Protein 4EIH (pdb70)

Solvent-accessible surface area: 5760 Å² total; per-residue (Å²): 99,55,112,154,46,68,21,11,27,10,84,18,32,143,84,44,0,61,171,43,0,54,106,48,111,69,2,2,2,0,0,15,26,17,102,104,48,100,74,117,38,15,0,0,0,43,67,108,35,162,26,82,41,45,193,20,48,103,25,123,106,53,75,23,48,20,18,46,149,14,115,35,75,66,14,35,83,0,6,132,51,0,25,98,74,30,53,69,10,55,26,20,2,95,105,53,1,100,83,105,140

Organism: Homo sapiens (NCBI:txid9606)

Nearest PDB structures (foldseek):
  4eih-assembly1_A  TM=1.010E+00  e=2.479E-21  Homo sapiens
  5dc4-assembly1_A  TM=9.805E-01  e=6.798E-18  Homo sapiens
  3uyo-assembly1_A  TM=9.660E-01  e=1.785E-17  Homo sapiens
  1opl-assembly1_A  TM=9.703E-01  e=3.864E-17  Homo sapiens
  5mo4-assembly1_A  TM=9.687E-01  e=4.121E-17  Homo sapiens

B-factor: mean 26.36, std 12.48, range [16.37, 191.58]

Sequence (101 aa):
SLEKKHSWYHGPVSRSSAAEYLLSSLINGSFLVVRESSESSPGQLSISLRYEGRVYHYRINTTTADGKVYVTAESRFSTLAELVHHHHSTVADGLVTTLHYPAPKCN

GO terms:
  GO:0007200 phospholipase C-activating G protein-coupled receptor signaling pathway (P, IMP)
  GO:0007204 positive regulation of cytosolic calcium ion concentration (P, IMP)
  GO:0051015 actin filament binding (F, TAS)
  GO:0004715 non-membrane spanning protein tyrosine kinase activity (F, TAS)
  GO:0015629 actin cytoskeleton (C, TAS)
  GO:0003785 actin monomer binding (F, TAS)
  GO:0010506 regulation of autophagy (P, TAS)
  GO:2000145 regulation of cell motility (P, TAS)
  GO:0030100 regulation of endocytosis (P, TAS)
  GO:0030155 regulation of cell adhesion (P, TAS)
  GO:0032956 regulation of actin cytoskeleton organization (P, TAS)
  GO:0004672 protein kinase activity (F, TAS)
  GO:0036211 protein modification process (P, TAS)
  GO:0007165 signal transduction (P, TAS)
  GO:0004713 protein tyrosine kinase activity (F, TAS)
  GO:0005829 cytosol (C, TAS)
  GO:0005515 protein binding (F, IPI)
  GO:0008047 enzyme activator activity (F, IDA)
  GO:0034599 cellular response to oxidative stress (P, IDA)
  GO:0010976 positive regulation of neuron projection development (P, IMP)

Foldseek 3Di:
DQVPDLQEQEADDPVRQCVLCQVPDFLEWHKYAHNPDNVWIWIWGDDPRGTDIFTWDADPVGWIESAPVDTGNDPVVRLVVQQPPVRPPPHGNPHRGGHPD

Radius of gyration: 12.44 Å; Cα contacts (8 Å, |Δi|>4): 202; chains: 1; bounding box: 36×20×27 Å

Secondary structure (DSSP, 8-state):
-GGGSTTEEEE--HHHHHHHHTTSPTTEEEEEE-SS-TT-EEEEEEETTEEEEEE-EE-TTS-EEEETTEEESSHHHHHHHHTT--TTSSS---EEPPP--

Structure (mmCIF, N/CA/C/O backbone):
data_4EIH
#
_entry.id   4EIH
#
_cell.length_a   56.294
_cell.length_b   81.845
_cell.length_c   37.686
_cell.angle_alpha   90.00
_cell.angle_beta   90.00
_cell.angle_gamma   90.00
#
_symmetry.space_group_name_H-M   'C 2 2 21'
#
loop_
_entity.id
_entity.type
_entity.pdbx_description
1 polymer 'Abelson tyrosine-protein kinase 2'
2 non-polymer 'CHLORIDE ION'
3 water water
#
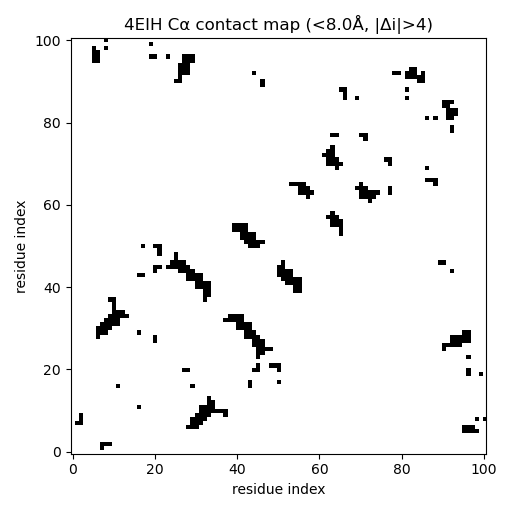loop_
_atom_site.group_PDB
_atom_site.id
_atom_site.type_symbol
_atom_site.label_atom_id
_atom_site.label_alt_id
_atom_site.label_comp_id
_atom_site.label_asym_id
_atom_site.label_entity_id
_atom_site.label_seq_id
_atom_site.pdbx_PDB_ins_code
_atom_site.Cartn_x
_atom_site.Cartn_y
_atom_site.Cartn_z
_atom_site.occupancy
_atom_site.B_iso_or_equiv
_atom_site.auth_seq_id
_atom_site.auth_comp_id
_atom_site.auth_asym_id
_atom_site.auth_atom_id
_atom_site.pdbx_PDB_model_num
ATOM 1 N N . SER A 1 8 ? 20.516 3.603 3.661 1.00 45.06 167 SER A N 1
ATOM 2 C CA . SER A 1 8 ? 21.005 3.307 5.044 1.00 44.35 167 SER A CA 1
ATOM 3 C C . SER A 1 8 ? 20.079 3.719 6.200 1.00 42.79 167 SER A C 1
ATOM 4 O O . SER A 1 8 ? 19.752 2.877 7.021 1.00 43.18 167 SER A O 1
ATOM 7 N N . LEU A 1 9 ? 19.695 4.996 6.306 1.00 39.89 168 LEU A N 1
ATOM 8 C CA . LEU A 1 9 ? 18.863 5.405 7.450 1.00 35.87 168 LEU A CA 1
ATOM 9 C C . LEU A 1 9 ? 17.462 4.844 7.361 1.00 33.52 168 LEU A C 1
ATOM 10 O O . LEU A 1 9 ? 16.860 4.491 8.395 1.00 29.09 168 LEU A O 1
ATOM 15 N N . GLU A 1 10 ? 16.956 4.706 6.142 1.00 31.97 169 GLU A N 1
ATOM 16 C CA . GLU A 1 10 ? 15.577 4.276 5.956 1.00 31.73 169 GLU A CA 1
ATOM 17 C C . GLU A 1 10 ? 15.337 2.812 6.383 1.00 29.71 169 GLU A C 1
ATOM 18 O O . GLU A 1 10 ? 14.196 2.395 6.613 1.00 31.21 169 GLU A O 1
ATOM 24 N N . LYS A 1 11 ? 16.424 2.059 6.550 1.00 27.69 170 LYS A N 1
ATOM 25 C CA A LYS A 1 11 ? 16.320 0.696 7.052 0.50 26.38 170 LYS A CA 1
ATOM 26 C CA B LYS A 1 11 ? 16.358 0.699 7.065 0.50 26.67 170 LYS A CA 1
ATOM 27 C C . LYS A 1 11 ? 15.891 0.647 8.523 1.00 24.94 170 LYS A C 1
ATOM 28 O O . LYS A 1 11 ? 15.467 -0.424 8.996 1.00 25.90 170 LYS A O 1
ATOM 39 N N . HIS A 1 12 ? 16.017 1.766 9.269 1.00 22.76 171 HIS A N 1
ATOM 40 C CA . HIS A 1 12 ? 15.625 1.784 10.680 1.00 20.98 171 HIS A CA 1
ATOM 41 C C . HIS A 1 12 ? 14.136 2.042 10.759 1.00 20.50 171 HIS A C 1
ATOM 42 O O . HIS A 1 12 ? 13.612 2.956 10.118 1.00 20.98 171 HIS A O 1
ATOM 49 N N . SER A 1 13 ? 13.452 1.317 11.651 1.00 20.23 172 SER A N 1
ATOM 50 C CA . SER A 1 13 ? 12.020 1.511 11.806 1.00 20.78 172 SER A CA 1
ATOM 51 C C . SER A 1 13 ? 11.711 2.912 12.328 1.00 19.09 172 SER A C 1
ATOM 52 O O . SER A 1 13 ? 10.648 3.439 12.103 1.00 20.38 172 SER A O 1
ATOM 55 N N . TRP A 1 14 ? 12.667 3.531 13.017 1.00 18.53 173 TRP A N 1
ATOM 56 C CA . TRP A 1 14 ? 12.452 4.851 13.551 1.00 19.03 173 TRP A CA 1
ATOM 57 C C . TRP A 1 14 ? 12.715 5.992 12.591 1.00 18.66 173 TRP A C 1
ATOM 58 O O . TRP A 1 14 ? 12.422 7.125 12.901 1.00 19.49 173 TRP A O 1
ATOM 69 N N . TYR A 1 15 ? 13.280 5.695 11.410 1.00 18.52 174 TYR A N 1
ATOM 70 C CA . TYR A 1 15 ? 13.577 6.769 10.445 1.00 18.70 174 TYR A CA 1
ATOM 71 C C . TYR A 1 15 ? 12.465 6.856 9.428 1.00 19.26 174 TYR A C 1
ATOM 72 O O . TYR A 1 15 ? 12.342 5.958 8.594 1.00 20.45 174 TYR A O 1
ATOM 81 N N . HIS A 1 16 ? 11.689 7.931 9.460 1.00 18.66 175 HIS A N 1
ATOM 82 C CA . HIS A 1 16 ? 10.481 8.027 8.644 1.00 18.83 175 HIS A CA 1
ATOM 83 C C . HIS A 1 16 ? 10.654 8.885 7.400 1.00 19.51 175 HIS A C 1
ATOM 84 O O . HIS A 1 16 ? 9.695 9.062 6.663 1.00 20.14 175 HIS A O 1
ATOM 91 N N . GLY A 1 17 ? 11.813 9.484 7.203 1.00 18.91 176 GLY A N 1
ATOM 92 C CA . GLY A 1 17 ? 11.994 10.327 6.014 1.00 19.50 176 GLY A CA 1
ATOM 93 C C . GLY A 1 17 ? 11.288 11.659 6.190 1.00 18.19 176 GLY A C 1
ATOM 94 O O . GLY A 1 17 ? 11.091 12.125 7.327 1.00 18.02 176 GLY A O 1
ATOM 95 N N . PRO A 1 18 ? 10.867 12.287 5.067 1.00 18.46 177 PRO A N 1
ATOM 96 C CA . PRO A 1 18 ? 10.283 13.631 5.197 1.00 18.62 177 PRO A CA 1
ATOM 97 C C . PRO A 1 18 ? 8.884 13.581 5.822 1.00 18.19 177 PRO A C 1
ATOM 98 O O . PRO A 1 18 ? 7.989 12.895 5.302 1.00 18.78 177 PRO A O 1
ATOM 102 N N . VAL A 1 19 ? 8.691 14.302 6.921 1.00 18.01 178 VAL A N 1
ATOM 103 C CA . VAL A 1 19 ? 7.406 14.321 7.599 1.00 17.95 178 VAL A CA 1
ATOM 104 C C . VAL A 1 19 ? 7.246 15.707 8.200 1.00 17.79 178 VAL A C 1
ATOM 105 O O . VAL A 1 19 ? 8.168 16.169 8.935 1.00 18.61 178 VAL A O 1
ATOM 109 N N . SER A 1 20 ? 6.118 16.356 7.952 1.00 18.27 179 SER A N 1
ATOM 110 C CA . SER A 1 20 ? 5.853 17.656 8.550 1.00 18.14 179 SER A CA 1
ATOM 111 C C . SER A 1 20 ? 5.658 17.560 10.066 1.00 17.92 179 SER A C 1
ATOM 112 O O . SER A 1 20 ? 5.398 16.474 10.613 1.00 18.56 179 SER A O 1
ATOM 115 N N . ARG A 1 21 ? 5.748 18.719 10.707 1.00 18.82 180 ARG A N 1
ATOM 116 C CA . ARG A 1 21 ? 5.503 18.758 12.170 1.00 19.42 180 ARG A CA 1
ATOM 117 C C . ARG A 1 21 ? 4.097 18.234 12.499 1.00 19.28 180 ARG A C 1
ATOM 118 O O . ARG A 1 21 ? 3.931 17.383 13.388 1.00 18.93 180 ARG A O 1
ATOM 126 N N . SER A 1 22 ? 3.074 18.713 11.787 1.00 19.93 181 SER A N 1
ATOM 127 C CA A SER A 1 22 ? 1.698 18.307 12.058 0.50 19.30 181 SER A CA 1
ATOM 128 C CA B SER A 1 22 ? 1.720 18.299 12.118 0.50 19.96 181 SER A CA 1
ATOM 129 C C . SER A 1 22 ? 1.458 16.837 11.767 1.00 19.19 181 SER A C 1
ATOM 130 O O . SER A 1 22 ? 0.756 16.152 12.499 1.00 19.65 181 SER A O 1
ATOM 135 N N . ALA A 1 23 ? 2.042 16.341 10.666 1.00 18.80 182 ALA A N 1
ATOM 136 C CA . ALA A 1 23 ? 1.883 14.931 10.358 1.00 18.58 182 ALA A CA 1
ATOM 137 C C . ALA A 1 23 ? 2.565 14.065 11.423 1.00 18.41 182 ALA A C 1
ATOM 138 O O . ALA A 1 23 ? 1.997 13.035 11.852 1.00 18.94 182 ALA A O 1
ATOM 140 N N . ALA A 1 24 ? 3.767 14.474 11.866 1.00 18.43 183 ALA A N 1
ATOM 141 C CA . ALA A 1 24 ? 4.467 13.715 12.903 1.00 18.71 183 ALA A CA 1
ATOM 142 C C . ALA A 1 24 ? 3.649 13.677 14.199 1.00 19.28 183 ALA A C 1
ATOM 143 O O . ALA A 1 24 ? 3.556 12.634 14.856 1.00 18.67 183 ALA A 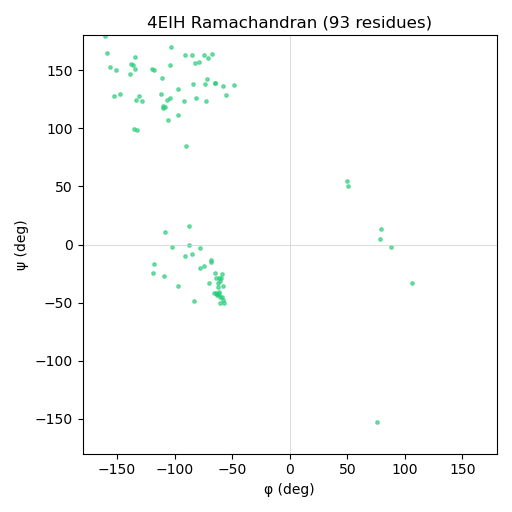O 1
ATOM 145 N N . GLU A 1 25 ? 3.040 14.803 14.540 1.00 18.17 184 GLU A N 1
ATOM 146 C CA . GLU A 1 25 ? 2.210 14.857 15.742 1.00 18.83 184 GLU A CA 1
ATOM 147 C C . GLU A 1 25 ? 1.032 13.920 15.585 1.00 19.16 184 GLU A C 1
ATOM 148 O O . GLU A 1 25 ? 0.672 13.198 16.538 1.00 20.23 184 GLU A O 1
ATOM 154 N N . TYR A 1 26 ? 0.401 13.903 14.420 1.00 19.49 185 TYR A N 1
ATOM 155 C CA . TYR A 1 26 ? -0.679 12.968 14.203 1.00 19.66 185 TYR A CA 1
ATOM 156 C C . TYR A 1 26 ? -0.244 11.508 14.337 1.00 19.86 185 TYR A C 1
ATOM 157 O O . TYR A 1 26 ? -0.917 10.702 14.990 1.00 20.38 185 TYR A O 1
ATOM 166 N N . LEU A 1 27 ? 0.888 11.149 13.736 1.00 19.20 186 LEU A N 1
ATOM 167 C CA . LEU A 1 27 ? 1.399 9.778 13.806 1.00 19.62 186 LEU A CA 1
ATOM 168 C C . LEU A 1 27 ? 1.620 9.346 15.239 1.00 20.66 186 LEU A C 1
ATOM 169 O O . LEU A 1 27 ? 1.426 8.179 15.573 1.00 22.80 186 LEU A O 1
ATOM 174 N N . LEU A 1 28 ? 2.051 10.288 16.054 1.00 19.22 187 LEU A N 1
ATOM 175 C CA . LEU A 1 28 ? 2.392 9.972 17.456 1.00 19.98 187 LEU A CA 1
ATOM 176 C C . LEU A 1 28 ? 1.226 10.135 18.409 1.00 20.61 187 LEU A C 1
ATOM 177 O O . LEU A 1 28 ? 1.313 9.728 19.550 1.00 22.15 187 LEU A O 1
ATOM 182 N N . SER A 1 29 ? 0.129 10.711 17.934 1.00 22.39 188 SER A N 1
ATOM 183 C CA . SER A 1 29 ? -0.941 11.201 18.800 1.00 24.97 188 SER A CA 1
ATOM 184 C C . SER A 1 29 ? -1.650 10.144 19.609 1.00 26.21 188 SER A C 1
ATOM 185 O O . SER A 1 29 ? -2.164 10.438 20.694 1.00 27.85 188 SER A O 1
ATOM 188 N N . SER A 1 30 ? -1.727 8.916 19.124 1.00 27.18 189 SER A N 1
ATOM 189 C CA . SER A 1 30 ? -2.408 7.942 19.975 1.00 31.05 189 SER A CA 1
ATOM 190 C C . SER A 1 30 ? -1.456 6.926 20.600 1.00 30.55 189 SER A C 1
ATOM 191 O O . SER A 1 30 ? -1.901 5.938 21.196 1.00 32.44 189 SER A O 1
ATOM 194 N N . LEU A 1 31 ? -0.149 7.183 20.480 1.00 28.63 190 LEU A N 1
ATOM 195 C CA . LEU A 1 31 ? 0.849 6.232 20.943 1.00 27.81 190 LEU A CA 1
ATOM 196 C C . LEU A 1 31 ? 1.276 6.467 22.394 1.00 27.28 190 LEU A C 1
ATOM 197 O O . LEU A 1 31 ? 1.085 7.530 22.963 1.00 28.25 190 LEU A O 1
ATOM 202 N N . ILE A 1 32 ? 1.891 5.457 22.979 1.00 26.69 191 ILE A N 1
ATOM 203 C CA . ILE A 1 32 ? 2.348 5.529 24.371 1.00 26.58 191 ILE A CA 1
ATOM 204 C C . ILE A 1 32 ? 3.610 6.407 24.586 1.00 25.00 191 ILE A C 1
ATOM 205 O O . ILE A 1 32 ? 4.368 6.688 23.638 1.00 24.20 191 ILE A O 1
ATOM 210 N N . ASN A 1 33 ? 3.867 6.802 25.837 1.00 25.19 192 ASN A N 1
ATOM 211 C CA . ASN A 1 33 ? 5.112 7.493 26.193 1.00 23.67 192 ASN A CA 1
ATOM 212 C C . ASN A 1 33 ? 6.326 6.777 25.644 1.00 21.80 192 ASN A C 1
ATOM 213 O O . ASN A 1 33 ? 6.439 5.562 25.741 1.00 22.62 192 ASN A O 1
ATOM 218 N N . GLY A 1 34 ? 7.247 7.566 25.121 1.00 21.22 193 GLY A N 1
ATOM 219 C CA . GLY A 1 34 ? 8.474 7.014 24.608 1.00 19.91 193 GLY A CA 1
ATOM 220 C C . GLY A 1 34 ? 8.368 6.587 23.151 1.00 18.88 193 GLY A C 1
ATOM 221 O O . GLY A 1 34 ? 9.350 6.110 22.608 1.00 20.12 193 GLY A O 1
ATOM 222 N N . SER A 1 35 ? 7.189 6.728 22.549 1.00 18.81 194 SER A N 1
ATOM 223 C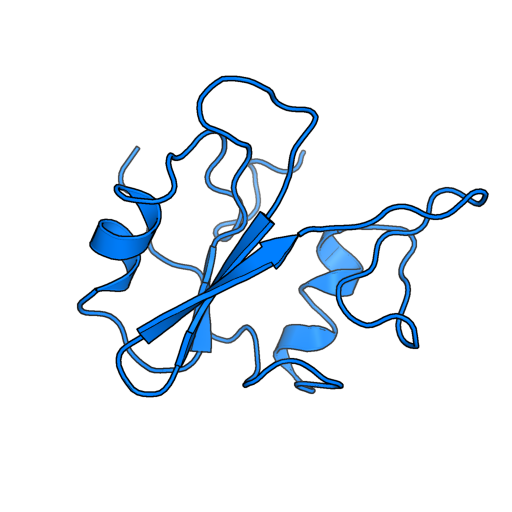 CA . SER A 1 35 ? 7.058 6.520 21.102 1.00 18.20 194 SER A CA 1
ATOM 224 C C . SER A 1 35 ? 7.715 7.682 20.403 1.00 18.38 194 SER A C 1
ATOM 225 O O . SER A 1 35 ? 7.619 8.822 20.811 1.00 18.31 194 SER A O 1
ATOM 228 N N . PHE A 1 36 ? 8.392 7.392 19.284 1.00 17.98 195 PHE A N 1
ATOM 229 C CA . PHE A 1 36 ? 9.181 8.443 18.648 1.00 17.55 195 PHE A CA 1
ATOM 230 C C . PHE A 1 36 ? 9.431 8.119 17.170 1.00 17.32 195 PHE A C 1
ATOM 231 O O . PHE A 1 36 ? 9.292 6.977 16.746 1.00 18.08 195 PHE A O 1
ATOM 239 N N . LEU A 1 37 ? 9.856 9.147 16.445 1.00 17.32 196 LEU A N 1
ATOM 240 C CA . LEU A 1 37 ? 10.322 8.960 15.077 1.00 16.80 196 LEU A CA 1
ATOM 241 C C . LEU A 1 37 ? 11.347 10.023 14.802 1.00 17.82 196 LEU A C 1
ATOM 242 O O . LEU A 1 37 ? 11.353 11.085 15.427 1.00 18.81 196 LEU A O 1
ATOM 247 N N . VAL A 1 38 ? 12.279 9.676 13.934 1.00 17.98 197 VAL A N 1
ATOM 248 C CA A VAL A 1 38 ? 13.224 10.621 13.347 0.50 17.15 197 VAL A CA 1
ATOM 249 C CA B VAL A 1 38 ? 13.165 10.706 13.364 0.50 18.59 197 VAL A CA 1
ATOM 250 C C . VAL A 1 38 ? 12.694 11.014 11.965 1.00 17.40 197 VAL A C 1
ATOM 251 O O . VAL A 1 38 ? 12.322 10.124 11.198 1.00 18.13 197 VAL A O 1
ATOM 258 N N . ARG A 1 39 ? 12.637 12.300 11.693 1.00 17.19 198 ARG A N 1
ATOM 259 C CA . ARG A 1 39 ? 12.139 12.762 10.397 1.00 17.40 198 ARG A CA 1
ATOM 260 C C . ARG A 1 39 ? 13.047 13.828 9.828 1.00 17.39 198 ARG A C 1
ATOM 261 O O . ARG A 1 39 ? 13.741 14.571 10.539 1.00 18.05 198 ARG A O 1
ATOM 269 N N . GLU A 1 40 ? 13.061 13.858 8.497 1.00 17.32 199 GLU A N 1
ATOM 270 C CA . GLU A 1 40 ? 13.514 15.044 7.800 1.00 17.10 199 GLU A CA 1
ATOM 271 C C . GLU A 1 40 ? 12.379 16.026 7.745 1.00 17.44 199 GLU A C 1
ATOM 272 O O . GLU A 1 40 ? 11.186 15.647 7.843 1.00 18.11 199 GLU A O 1
ATOM 278 N N . SER A 1 41 ? 12.699 17.299 7.596 1.00 17.90 200 SER A N 1
ATOM 279 C CA A SER A 1 41 ? 11.640 18.207 7.254 0.50 17.97 200 SER A CA 1
ATOM 280 C CA B SER A 1 41 ? 11.746 18.294 7.143 0.50 18.65 200 SER A CA 1
ATOM 281 C C . SER A 1 41 ? 10.954 17.742 5.964 1.00 18.70 200 SER A C 1
ATOM 282 O O . SER A 1 41 ? 11.506 16.972 5.139 1.00 18.86 200 SER A O 1
ATOM 287 N N . GLU A 1 42 ? 9.715 18.158 5.823 1.00 18.26 201 GLU A N 1
ATOM 288 C CA . GLU A 1 42 ? 8.925 17.776 4.661 1.00 19.00 201 GLU A CA 1
ATOM 289 C C . GLU A 1 42 ? 9.549 18.201 3.351 1.00 18.69 201 GLU A C 1
ATOM 290 O O . GLU A 1 42 ? 9.276 17.550 2.362 1.00 20.32 201 GLU A O 1
ATOM 296 N N . SER A 1 43 ? 10.369 19.240 3.361 1.00 17.63 202 SER A N 1
ATOM 297 C CA . SER A 1 43 ? 10.941 19.765 2.118 1.00 18.27 202 SER A CA 1
ATOM 298 C C . SER A 1 43 ? 12.457 19.697 2.010 1.00 18.31 202 SER A C 1
ATOM 299 O O . SER A 1 43 ? 12.977 19.866 0.903 1.00 18.69 202 SER A O 1
ATOM 302 N N . SER A 1 44 ? 13.17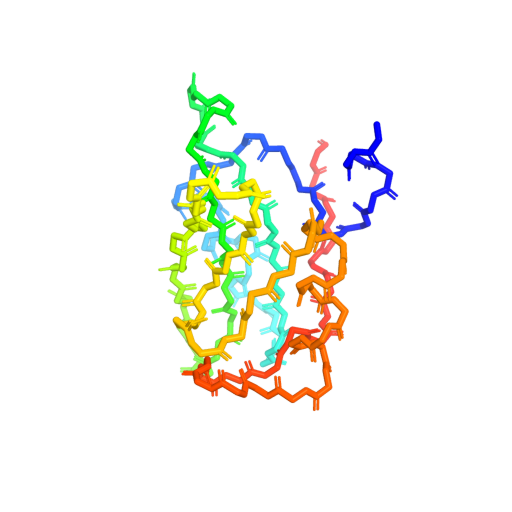8 19.507 3.113 1.00 19.30 203 SER A N 1
ATOM 303 C CA . SER A 1 44 ? 14.635 19.483 3.043 1.00 18.86 203 SER A CA 1
ATOM 304 C C . SER A 1 44 ? 15.215 18.313 3.811 1.00 18.70 203 SER A C 1
ATOM 305 O O . SER A 1 44 ? 14.983 18.186 5.032 1.00 19.21 203 SER A O 1
ATOM 308 N N . PRO A 1 45 ? 16.023 17.469 3.166 1.00 20.15 204 PRO A N 1
ATOM 309 C CA . PRO A 1 45 ? 16.676 16.368 3.879 1.00 20.91 204 PRO A CA 1
ATOM 310 C C . PRO A 1 45 ? 17.728 16.809 4.879 1.00 21.30 204 PRO A C 1
ATOM 311 O O . PRO A 1 45 ? 18.126 15.979 5.698 1.00 24.44 204 PRO A O 1
ATOM 315 N N . GLY A 1 46 ? 18.153 18.066 4.824 1.00 19.93 205 GLY A N 1
ATOM 316 C CA . GLY A 1 46 ? 19.209 18.585 5.672 1.00 21.69 205 GLY A CA 1
ATOM 317 C C . GLY A 1 46 ? 18.759 18.898 7.097 1.00 20.55 205 GLY A C 1
ATOM 318 O O . GLY A 1 46 ? 19.586 18.991 8.040 1.00 22.82 205 GLY A O 1
ATOM 319 N N . GLN A 1 47 ? 17.455 19.075 7.291 1.00 18.77 206 GLN A N 1
ATOM 320 C CA . GLN A 1 47 ? 16.930 19.466 8.583 1.00 19.59 206 GLN A CA 1
ATOM 321 C C . GLN A 1 47 ? 16.261 18.250 9.226 1.00 19.16 206 GLN A C 1
ATOM 322 O O . GLN A 1 47 ? 15.167 17.847 8.837 1.00 20.39 206 GLN A O 1
ATOM 328 N N . LEU A 1 48 ? 16.926 17.696 10.247 1.00 19.02 207 LEU A N 1
ATOM 329 C CA . LEU A 1 48 ? 16.443 16.484 10.922 1.00 19.03 207 LEU A CA 1
ATOM 330 C C . LEU A 1 48 ? 15.968 16.762 12.335 1.00 19.03 207 LEU A C 1
ATOM 331 O O . LEU A 1 48 ? 16.559 17.587 13.034 1.00 19.55 207 LEU A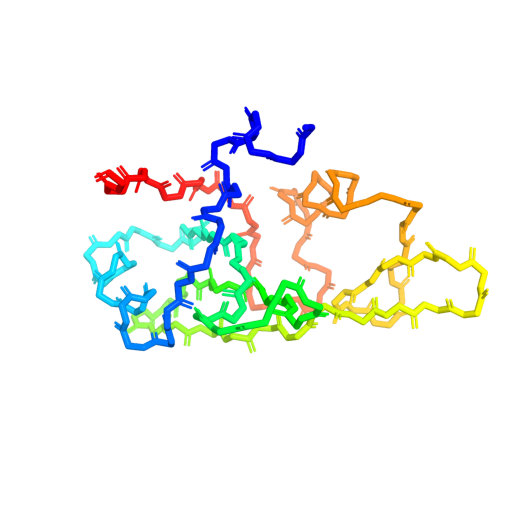 O 1
ATOM 336 N N . SER A 1 49 ? 14.910 16.065 12.740 1.00 17.82 208 SER A N 1
ATOM 337 C CA . SER A 1 49 ? 14.384 16.189 14.088 1.00 17.94 208 SER A CA 1
ATOM 338 C C . SER A 1 49 ? 14.015 14.831 14.633 1.00 17.65 208 SER A C 1
ATOM 339 O O . SER A 1 49 ? 13.630 13.913 13.889 1.00 18.79 208 SER A O 1
ATOM 342 N N . ILE A 1 50 ? 14.013 14.732 15.969 1.00 17.94 209 ILE A N 1
ATOM 343 C CA . ILE A 1 50 ? 13.361 13.622 16.632 1.00 18.37 209 ILE A CA 1
ATOM 344 C C . ILE A 1 50 ? 12.055 14.125 17.218 1.00 18.26 209 ILE A C 1
ATOM 345 O O . ILE A 1 50 ? 12.056 15.108 17.960 1.00 20.59 209 ILE A O 1
ATOM 350 N N . SER A 1 51 ? 10.957 13.477 16.900 1.00 17.53 210 SER A N 1
ATOM 351 C CA . SER A 1 51 ? 9.682 13.796 17.507 1.00 17.54 210 SER A CA 1
ATOM 352 C C . SER A 1 51 ? 9.326 12.704 18.491 1.00 17.30 210 SER A C 1
ATOM 353 O O . SER A 1 51 ? 9.316 11.543 18.142 1.00 17.97 210 SER A O 1
ATOM 356 N N . LEU A 1 52 ? 9.082 13.118 19.745 1.00 18.17 211 LEU A N 1
ATOM 357 C CA . LEU A 1 52 ? 9.028 12.211 20.893 1.00 18.41 211 LEU A CA 1
ATOM 358 C C . LEU A 1 52 ? 7.723 12.463 21.655 1.00 18.59 211 LEU A C 1
ATOM 359 O O . LEU A 1 52 ? 7.465 13.594 22.099 1.00 19.01 211 LEU A O 1
ATOM 364 N N . ARG A 1 53 ? 6.936 11.406 21.805 1.00 19.33 212 ARG A N 1
ATOM 365 C CA . ARG A 1 53 ? 5.706 11.475 22.618 1.00 21.04 212 ARG A CA 1
ATOM 366 C C . ARG A 1 53 ? 6.037 11.311 24.094 1.00 21.60 212 ARG A C 1
ATOM 367 O O . ARG A 1 53 ? 6.649 10.316 24.511 1.00 21.75 212 ARG A O 1
ATOM 375 N N . TYR A 1 54 ? 5.589 12.278 24.900 1.00 21.95 213 TYR A N 1
ATOM 376 C CA . TYR A 1 54 ? 5.734 12.171 26.350 1.00 22.95 213 TYR A CA 1
ATOM 377 C C . TYR A 1 54 ? 4.634 12.962 27.023 1.00 23.27 213 TYR A C 1
ATOM 378 O O . TYR A 1 54 ? 4.423 14.150 26.740 1.00 22.86 213 TYR A O 1
ATOM 387 N N . GLU A 1 55 ? 3.935 12.292 27.936 1.00 24.29 214 GLU A N 1
ATOM 388 C CA . GLU A 1 55 ? 2.909 12.950 28.741 1.00 24.42 214 GLU A CA 1
ATOM 389 C C . GLU A 1 55 ? 1.940 13.739 27.871 1.00 23.70 214 GLU A C 1
ATOM 390 O O . GLU A 1 55 ? 1.706 14.933 28.087 1.00 23.56 214 GLU A O 1
ATOM 396 N N . GLY A 1 56 ? 1.437 13.059 26.838 1.00 23.44 215 GLY A N 1
ATOM 397 C CA . GLY A 1 56 ? 0.373 13.610 26.043 1.00 24.69 215 GLY A CA 1
ATOM 398 C C . GLY A 1 56 ? 0.750 14.656 25.019 1.00 24.15 215 GLY A C 1
ATOM 399 O O . GLY A 1 56 ? -0.153 15.235 24.413 1.00 27.01 215 GLY A O 1
ATOM 400 N N . ARG A 1 57 ? 2.045 14.930 24.860 1.00 22.79 216 ARG A N 1
ATOM 401 C CA . ARG A 1 57 ? 2.480 15.976 23.923 1.00 23.65 216 ARG A CA 1
ATOM 402 C C . ARG A 1 57 ? 3.631 15.452 23.106 1.00 22.17 216 ARG A C 1
ATOM 403 O O . ARG A 1 57 ? 4.260 14.488 23.488 1.00 23.34 216 ARG A O 1
ATOM 411 N N . VAL A 1 58 ? 3.889 16.092 21.974 1.00 20.74 217 VAL A N 1
ATOM 412 C CA . VAL A 1 58 ? 5.002 15.708 21.137 1.00 20.19 217 VAL A CA 1
ATOM 413 C C . VAL A 1 58 ? 6.082 16.771 21.171 1.00 19.47 217 VAL A C 1
ATOM 414 O O . VAL A 1 58 ? 5.842 17.924 20.791 1.00 21.94 217 VAL A O 1
ATOM 418 N N . TYR A 1 59 ? 7.263 16.372 21.628 1.00 19.19 218 TYR A N 1
ATOM 419 C CA . TYR A 1 59 ? 8.406 17.261 21.730 1.00 19.28 218 TYR A CA 1
ATOM 420 C C . TYR A 1 59 ? 9.255 17.051 20.482 1.00 19.21 218 TYR A C 1
ATOM 421 O O . TYR A 1 59 ? 9.552 15.913 20.134 1.00 20.69 218 TYR A O 1
ATOM 430 N N . HIS A 1 60 ? 9.664 18.149 19.881 1.00 18.02 219 HIS A N 1
ATOM 431 C CA . HIS A 1 60 ? 10.453 18.089 18.643 1.00 18.43 219 HIS A CA 1
ATOM 432 C C . HIS A 1 60 ? 11.859 18.543 18.982 1.00 17.99 219 HIS A C 1
ATOM 433 O O . HIS A 1 60 ? 12.057 19.705 19.382 1.00 19.95 219 HIS A O 1
ATOM 440 N N . TYR A 1 61 ? 12.804 17.649 18.815 1.00 17.72 220 TYR A N 1
ATOM 441 C CA . TYR A 1 61 ? 14.204 17.926 19.120 1.00 17.93 220 TYR A CA 1
ATOM 442 C C . TYR A 1 61 ? 14.984 18.050 17.803 1.00 17.69 220 TYR A C 1
ATOM 443 O O . TYR A 1 61 ? 15.041 17.084 17.048 1.00 19.09 220 TYR A O 1
ATOM 452 N N . ARG A 1 62 ? 15.568 19.212 17.558 1.00 17.93 221 ARG A N 1
ATOM 453 C CA . ARG A 1 62 ? 16.473 19.379 16.428 1.00 18.69 221 ARG A CA 1
ATOM 454 C C . ARG A 1 62 ? 17.702 18.505 16.625 1.00 18.74 221 ARG A C 1
ATOM 455 O O . ARG A 1 62 ? 18.289 18.466 17.698 1.00 20.20 221 ARG A O 1
ATOM 463 N N . ILE A 1 63 ? 18.162 17.864 15.546 1.00 18.56 222 ILE A N 1
ATOM 464 C CA . ILE A 1 63 ? 19.395 17.130 15.590 1.00 19.30 222 ILE A CA 1
ATOM 465 C C . ILE A 1 63 ? 20.498 18.051 15.171 1.00 19.70 222 ILE A C 1
ATOM 466 O O . ILE A 1 63 ? 20.461 18.614 14.086 1.00 21.38 222 ILE A O 1
ATOM 471 N N . ASN A 1 64 ? 21.497 18.201 16.023 1.00 19.71 223 ASN A N 1
ATOM 472 C CA . ASN A 1 64 ? 22.619 19.106 15.809 1.00 20.55 223 ASN A CA 1
ATOM 473 C C . ASN A 1 64 ? 23.853 18.343 15.400 1.00 20.37 223 ASN A C 1
ATOM 474 O O . ASN A 1 64 ? 23.997 17.182 15.710 1.00 20.31 223 ASN A O 1
ATOM 479 N N . THR A 1 65 ? 24.746 19.027 14.688 1.00 20.97 224 THR A N 1
ATOM 480 C CA A THR A 1 65 ? 25.982 18.436 14.229 0.50 22.28 224 THR A CA 1
ATOM 481 C CA B THR A 1 65 ? 25.994 18.427 14.231 0.50 22.51 224 THR A CA 1
ATOM 482 C C . THR A 1 65 ? 27.175 19.256 14.723 1.00 22.70 224 THR A C 1
ATOM 483 O O . THR A 1 65 ? 27.096 20.480 14.853 1.00 25.03 224 THR A O 1
ATOM 490 N N . THR A 1 66 ? 28.261 18.576 15.001 1.00 22.38 225 THR A N 1
ATOM 491 C CA . THR A 1 66 ? 29.469 19.221 15.537 1.00 22.72 225 THR A CA 1
ATOM 492 C C . THR A 1 66 ? 30.511 19.359 14.425 1.00 22.67 225 THR A C 1
ATOM 493 O O . THR A 1 66 ? 30.379 18.730 13.355 1.00 22.79 225 THR A O 1
ATOM 497 N N . ALA A 1 67 ? 31.585 20.097 14.690 1.00 22.02 226 ALA A N 1
ATOM 498 C CA . ALA A 1 67 ? 32.642 20.269 13.674 1.00 22.07 226 ALA A CA 1
ATOM 499 C C . ALA A 1 67 ? 33.295 18.934 13.320 1.00 22.67 226 ALA A C 1
ATOM 500 O O . ALA A 1 67 ? 33.738 18.703 12.167 1.00 24.46 226 ALA A O 1
ATOM 502 N N . ASP A 1 68 ? 33.379 18.048 14.309 1.00 23.19 227 ASP A N 1
ATOM 503 C CA . ASP A 1 68 ? 33.979 16.742 14.108 1.00 26.65 227 ASP A CA 1
ATOM 504 C C . ASP A 1 68 ? 32.997 15.668 13.602 1.00 27.19 227 ASP A C 1
ATOM 505 O O . ASP A 1 68 ? 33.307 14.478 13.669 1.00 29.37 227 ASP A O 1
ATOM 510 N N . GLY A 1 69 ? 31.838 16.110 13.097 1.00 25.58 228 GLY A N 1
ATOM 511 C CA . GLY A 1 69 ? 30.881 15.258 12.382 1.00 26.68 228 GLY A CA 1
ATOM 512 C C . GLY A 1 69 ? 30.006 14.403 13.295 1.00 25.79 228 GLY A C 1
ATOM 513 O O . GLY A 1 69 ? 29.372 13.468 12.834 1.00 29.65 228 GLY A O 1
ATOM 514 N N . LYS A 1 70 ? 29.981 14.674 14.603 1.00 23.58 229 LYS A N 1
ATOM 515 C CA . LYS A 1 70 ? 29.081 13.963 15.490 1.00 22.49 229 LYS A CA 1
ATOM 516 C C . LYS A 1 70 ? 27.700 14.619 15.490 1.00 21.68 229 LYS A C 1
ATOM 517 O O . LYS A 1 70 ? 27.538 15.763 15.069 1.00 23.92 229 LYS A O 1
ATOM 523 N N . VAL A 1 71 ? 26.709 13.880 15.976 1.00 21.49 230 VAL A N 1
ATOM 524 C CA . VAL A 1 71 ? 25.340 14.375 16.118 1.00 20.28 230 VAL A CA 1
ATOM 525 C C . VAL A 1 71 ? 24.929 14.312 17.571 1.00 19.71 230 VAL A C 1
ATOM 526 O O . VAL A 1 71 ? 25.405 13.440 18.347 1.00 19.92 230 VAL A O 1
ATOM 530 N N . TYR A 1 72 ? 24.044 15.214 17.935 1.00 19.21 231 TYR A N 1
ATOM 531 C CA . TYR A 1 72 ? 23.570 15.215 19.307 1.00 18.77 231 TYR A CA 1
ATOM 532 C C . TYR A 1 72 ? 22.220 15.887 19.332 1.00 19.33 231 TYR A C 1
ATOM 533 O O . TYR A 1 72 ? 21.914 16.789 18.530 1.00 19.43 231 TYR A O 1
ATOM 542 N N . VAL A 1 73 ? 21.429 15.476 20.322 1.00 18.62 232 VAL A N 1
ATOM 543 C CA . VAL A 1 73 ? 20.263 16.233 20.785 1.00 18.84 232 VAL A CA 1
ATOM 544 C C . VAL A 1 73 ? 20.496 16.848 22.177 1.00 19.41 232 VAL A C 1
ATOM 545 O O . VAL A 1 73 ? 19.937 17.896 22.466 1.00 20.54 232 VAL A O 1
ATOM 549 N N . THR A 1 74 ? 21.361 16.223 22.990 1.00 19.32 233 THR A N 1
ATOM 550 C CA . THR A 1 74 ? 21.824 16.761 24.284 1.00 20.91 233 THR A CA 1
ATOM 551 C C . THR A 1 74 ? 23.271 17.091 24.128 1.00 20.42 233 THR A C 1
ATOM 552 O O . THR A 1 74 ? 24.022 16.252 23.621 1.00 21.09 233 THR A O 1
ATOM 556 N N . ALA A 1 75 ? 23.675 18.298 24.510 1.00 21.34 234 ALA A N 1
ATOM 557 C CA . ALA A 1 75 ? 25.026 18.765 24.203 1.00 23.87 234 ALA A CA 1
ATOM 558 C C . ALA A 1 75 ? 26.081 17.872 24.800 1.00 25.09 234 ALA A C 1
ATOM 559 O O . ALA A 1 75 ? 27.198 17.754 24.286 1.00 27.62 234 ALA A O 1
ATOM 561 N N . GLU A 1 76 ? 25.745 17.240 25.906 1.00 24.81 235 GLU A N 1
ATOM 562 C CA . GLU A 1 76 ? 26.724 16.437 26.617 1.00 26.40 235 GLU A CA 1
ATOM 563 C C . GLU A 1 76 ? 26.842 14.990 26.144 1.00 26.23 235 GLU A C 1
ATOM 564 O O . GLU A 1 76 ? 27.692 14.243 26.650 1.00 27.44 235 GLU A O 1
ATOM 570 N N . SER A 1 77 ? 26.042 14.610 25.142 1.00 25.57 236 SER A N 1
ATOM 571 C CA . SER A 1 77 ? 26.099 13.258 24.638 1.00 24.53 236 SER A CA 1
ATOM 572 C C . SER A 1 77 ? 26.091 13.287 23.114 1.00 22.34 236 SER A C 1
ATOM 573 O O . SER A 1 77 ? 25.045 13.434 22.488 1.00 21.90 236 SER A O 1
ATOM 576 N N . ARG A 1 78 ? 27.267 13.159 22.538 1.00 22.65 237 ARG A N 1
ATOM 577 C CA . ARG A 1 78 ? 27.398 13.246 21.087 1.00 22.16 237 ARG A CA 1
ATOM 578 C C . ARG A 1 78 ? 27.907 11.960 20.540 1.00 21.58 237 ARG A C 1
ATOM 579 O O . ARG A 1 78 ? 28.658 11.256 21.212 1.00 23.43 237 ARG A O 1
ATOM 587 N N . PHE A 1 79 ? 27.508 11.660 19.299 1.00 21.61 238 PHE A N 1
ATOM 588 C CA . PHE A 1 79 ? 27.735 10.341 18.699 1.00 21.62 238 PHE A CA 1
ATOM 589 C C . PHE A 1 79 ? 28.165 10.457 17.264 1.00 21.89 238 PHE A C 1
ATOM 590 O O . PHE A 1 79 ? 27.714 11.353 16.535 1.00 22.83 238 PHE A O 1
ATOM 598 N N . SER A 1 80 ? 29.003 9.521 16.845 1.00 23.74 239 SER A N 1
ATOM 599 C CA . SER A 1 80 ? 29.432 9.453 15.427 1.00 23.92 239 SER A CA 1
ATOM 600 C C . SER A 1 80 ? 28.274 9.248 14.455 1.00 23.52 239 SER A C 1
ATOM 601 O O . SER A 1 80 ? 28.361 9.685 13.287 1.00 24.86 239 SER A O 1
ATOM 604 N N . THR A 1 81 ? 27.231 8.541 14.900 1.00 22.75 240 THR A N 1
ATOM 605 C CA . THR A 1 81 ? 26.129 8.243 14.009 1.00 22.59 240 THR A CA 1
ATOM 606 C C . THR A 1 81 ? 24.802 8.459 14.685 1.00 21.23 240 THR A C 1
ATOM 607 O O . THR A 1 81 ? 24.654 8.360 15.931 1.00 22.02 240 THR A O 1
ATOM 611 N N . LEU A 1 82 ? 23.792 8.725 13.870 1.00 22.04 241 LEU A N 1
ATOM 612 C CA . LEU A 1 82 ? 22.438 8.857 14.353 1.00 21.50 241 LEU A CA 1
ATOM 613 C C . LEU A 1 82 ? 21.932 7.556 14.977 1.00 20.93 241 LEU A C 1
ATOM 614 O O . LEU A 1 82 ? 21.228 7.604 15.988 1.00 21.16 241 LEU A O 1
ATOM 619 N N . ALA A 1 83 ? 22.301 6.397 14.436 1.00 21.20 242 ALA A N 1
ATOM 620 C CA . ALA A 1 83 ? 21.893 5.116 15.010 1.00 21.02 242 ALA A CA 1
ATOM 621 C C . ALA A 1 83 ? 22.426 4.949 16.430 1.00 20.69 242 ALA A C 1
ATOM 622 O O . ALA A 1 83 ? 21.695 4.474 17.302 1.00 20.54 242 ALA A O 1
ATOM 624 N N . GLU A 1 84 ? 23.676 5.332 16.650 1.00 21.08 243 GLU A N 1
ATOM 625 C CA . GLU A 1 84 ? 24.220 5.326 18.008 1.00 21.72 243 GLU A CA 1
ATOM 626 C C . GLU A 1 84 ? 23.518 6.303 18.943 1.00 20.14 243 GLU A C 1
ATOM 627 O O . GLU A 1 84 ? 23.257 5.967 20.112 1.00 21.11 243 GLU A O 1
ATOM 633 N N . LEU A 1 85 ? 23.204 7.509 18.470 1.00 19.87 244 LEU A N 1
ATOM 634 C CA . LEU A 1 85 ? 22.447 8.484 19.252 1.00 20.02 244 LEU A CA 1
ATOM 635 C C . LEU A 1 85 ? 21.106 7.891 19.676 1.00 19.09 244 LEU A C 1
ATOM 636 O O . LEU A 1 85 ? 20.728 7.922 20.867 1.00 20.01 244 LEU A O 1
ATOM 641 N N . VAL A 1 86 ? 20.363 7.319 18.716 1.00 19.36 245 VAL A N 1
ATOM 642 C CA . VAL A 1 86 ? 19.065 6.760 19.053 1.00 19.29 245 VAL A CA 1
ATOM 643 C C . VAL A 1 86 ? 19.217 5.601 20.033 1.00 19.33 245 VAL A C 1
ATOM 644 O O . VAL A 1 86 ? 18.460 5.481 20.996 1.00 20.15 245 VAL A O 1
ATOM 648 N N . HIS A 1 87 ? 20.181 4.766 19.764 1.00 19.98 246 HIS A N 1
ATOM 649 C CA A HIS A 1 87 ? 20.413 3.625 20.637 0.50 20.72 246 HIS A CA 1
ATOM 650 C CA B HIS A 1 87 ? 20.405 3.640 20.634 0.50 20.78 246 HIS A CA 1
ATOM 651 C C . HIS A 1 87 ? 20.760 4.082 22.064 1.00 20.40 246 HIS A C 1
ATOM 652 O O . HIS A 1 87 ? 20.228 3.547 23.046 1.00 21.25 246 HIS A O 1
ATOM 665 N N . HIS A 1 88 ? 21.592 5.079 22.215 1.00 20.53 247 HIS A N 1
ATOM 666 C CA . HIS A 1 88 ? 21.891 5.573 23.550 1.00 20.85 247 HIS A CA 1
ATOM 667 C C . HIS A 1 88 ? 20.650 6.079 24.260 1.00 20.46 247 HIS A C 1
ATOM 668 O O . HIS A 1 88 ? 20.371 5.692 25.423 1.00 21.03 247 HIS A O 1
ATOM 675 N N . HIS A 1 89 ? 19.880 6.953 23.594 1.00 19.75 248 HIS A N 1
ATOM 676 C CA . HIS A 1 89 ? 18.740 7.592 24.247 1.00 19.73 248 HIS A CA 1
ATOM 677 C C . HIS A 1 89 ? 17.562 6.617 24.320 1.00 19.46 248 HIS A C 1
ATOM 678 O O . HIS A 1 89 ? 16.543 6.920 24.969 1.00 20.00 248 HIS A O 1
ATOM 685 N N . SER A 1 90 ? 17.708 5.418 23.755 1.00 20.14 249 SER A N 1
ATOM 686 C CA . SER A 1 90 ? 16.710 4.370 23.945 1.00 20.77 249 SER A CA 1
ATOM 687 C C . SER A 1 90 ? 16.807 3.761 25.352 1.00 21.17 249 SER A C 1
ATOM 688 O O . SER A 1 90 ? 15.879 3.105 25.788 1.00 23.33 249 SER A O 1
ATOM 691 N N . THR A 1 91 ? 17.931 3.942 26.033 1.00 21.95 250 THR A N 1
ATOM 692 C CA . THR A 1 91 ? 18.011 3.434 27.417 1.00 24.33 250 THR A CA 1
ATOM 693 C C . THR A 1 91 ? 18.231 4.470 28.429 1.00 24.33 250 THR A C 1
ATOM 694 O O . THR A 1 91 ? 17.870 4.229 29.585 1.00 25.90 250 THR A O 1
ATOM 698 N N . VAL A 1 92 ? 18.818 5.607 28.084 1.00 23.87 251 VAL A N 1
ATOM 699 C CA . VAL A 1 92 ? 18.907 6.685 29.085 1.00 25.82 251 VAL A CA 1
ATOM 700 C C . VAL A 1 92 ? 18.436 7.988 28.473 1.00 24.80 251 VAL A C 1
ATOM 701 O O . VAL A 1 92 ? 18.877 8.374 27.363 1.00 24.57 251 VAL A O 1
ATOM 705 N N . ALA A 1 93 ? 17.512 8.651 29.146 1.00 24.22 252 ALA A N 1
ATOM 706 C CA . ALA A 1 93 ? 16.934 9.878 28.602 1.00 23.68 252 ALA A CA 1
ATOM 707 C C . ALA A 1 93 ? 18.015 10.916 28.362 1.00 23.39 252 ALA A C 1
ATOM 708 O O . ALA A 1 93 ? 18.059 11.576 27.298 1.00 22.91 252 ALA A O 1
ATOM 710 N N . ASP A 1 94 ? 18.889 11.065 29.356 1.00 24.27 253 ASP A N 1
ATOM 711 C CA . ASP A 1 94 ? 20.071 11.866 29.247 1.00 24.96 253 ASP A CA 1
ATOM 712 C C . ASP A 1 94 ? 19.763 13.252 28.690 1.00 24.98 253 ASP A C 1
ATOM 713 O O . ASP A 1 94 ? 20.332 13.667 27.677 1.00 27.09 253 ASP A O 1
ATOM 718 N N . GLY A 1 95 ? 18.835 13.953 29.339 1.00 23.67 254 GLY A N 1
ATOM 719 C CA . GLY A 1 95 ? 18.511 15.296 28.939 1.00 24.74 254 GLY A CA 1
ATOM 720 C C . GLY A 1 95 ? 17.159 15.390 28.232 1.00 23.87 254 GLY A C 1
ATOM 721 O O . GLY A 1 95 ? 16.471 16.392 28.395 1.00 25.39 254 GLY A O 1
ATOM 722 N N . LEU A 1 96 ? 16.756 14.364 27.468 1.00 22.03 255 LEU A N 1
ATOM 723 C CA . LEU A 1 96 ? 15.438 14.354 26.837 1.00 21.80 255 LEU A CA 1
ATOM 724 C C . LEU A 1 96 ? 14.350 14.157 27.870 1.00 21.17 255 LEU A C 1
ATOM 725 O O . LEU A 1 96 ? 14.612 13.621 28.959 1.00 21.53 255 LEU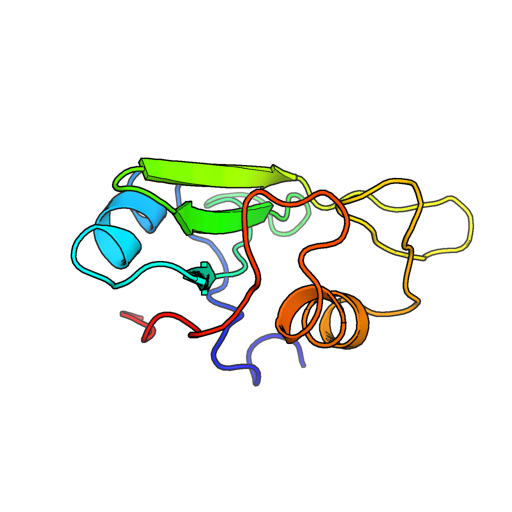 A O 1
ATOM 730 N N . VAL A 1 97 ? 13.121 14.516 27.545 1.00 20.68 256 VAL A N 1
ATOM 731 C CA . VAL A 1 97 ? 12.016 14.325 28.494 1.00 20.42 256 VAL A CA 1
ATOM 732 C C . VAL A 1 97 ? 11.821 12.860 28.824 1.00 20.68 256 VAL A C 1
ATOM 733 O O . VAL A 1 97 ? 11.364 12.562 29.924 1.00 22.05 256 VAL A O 1
ATOM 737 N N . THR A 1 98 ? 12.153 11.943 27.919 1.00 20.30 257 THR A N 1
ATOM 738 C CA . THR A 1 98 ? 12.050 10.523 28.211 1.00 20.17 257 THR A CA 1
ATOM 739 C C . THR A 1 98 ? 12.927 9.778 27.224 1.00 19.30 257 THR A C 1
ATOM 740 O O . THR A 1 98 ? 13.585 10.399 26.383 1.00 20.21 257 THR A O 1
ATOM 744 N N . THR A 1 99 ? 12.973 8.466 27.345 1.00 20.02 258 THR A N 1
ATOM 745 C CA . THR A 1 99 ? 13.746 7.601 26.428 1.00 20.37 258 THR A CA 1
ATOM 746 C C . THR A 1 99 ? 13.028 7.371 25.101 1.00 19.73 258 THR A C 1
ATOM 747 O O . THR A 1 99 ? 11.817 7.464 24.994 1.00 20.92 258 THR A O 1
ATOM 751 N N . LEU A 1 100 ? 13.838 7.027 24.111 1.00 19.77 259 LEU A N 1
ATOM 752 C CA . LEU A 1 100 ? 13.376 6.707 22.732 1.00 18.83 259 LEU A CA 1
ATOM 753 C C . LEU A 1 100 ? 13.097 5.210 22.717 1.00 20.09 259 LEU A C 1
ATOM 754 O O . LEU A 1 100 ? 13.965 4.411 22.375 1.00 21.29 259 LEU A O 1
ATOM 759 N N . HIS A 1 101 ? 11.888 4.839 23.144 1.00 20.20 260 HIS A N 1
ATOM 760 C CA . HIS A 1 101 ? 11.564 3.423 23.389 1.00 20.34 260 HIS A CA 1
ATOM 761 C C . HIS A 1 101 ? 10.847 2.677 22.286 1.00 20.26 260 HIS A C 1
ATOM 762 O O . HIS A 1 101 ? 11.035 1.467 22.115 1.00 21.58 260 HIS A O 1
ATOM 769 N N . TYR A 1 102 ? 9.957 3.369 21.586 1.00 19.32 261 TYR A N 1
ATOM 770 C CA . TYR A 1 102 ? 9.039 2.685 20.676 1.00 19.92 261 TYR A CA 1
ATOM 771 C C . TYR A 1 102 ? 9.018 3.422 19.334 1.00 19.39 261 TYR A C 1
ATOM 772 O O . TYR A 1 102 ? 8.348 4.439 19.209 1.00 19.52 261 TYR A O 1
ATOM 781 N N . PRO A 1 103 ? 9.780 2.932 18.332 1.00 19.40 262 PRO A N 1
ATOM 782 C CA . PRO A 1 103 ? 9.724 3.521 16.999 1.00 20.02 262 PRO A CA 1
ATOM 783 C C . PRO A 1 103 ? 8.270 3.516 16.498 1.00 19.54 262 PRO A C 1
ATOM 784 O O . PRO A 1 103 ? 7.610 2.476 16.507 1.00 20.83 262 PRO A O 1
ATOM 788 N N . ALA A 1 104 ? 7.792 4.671 16.055 1.00 19.71 263 ALA A N 1
ATOM 789 C CA . ALA A 1 104 ? 6.428 4.738 15.538 1.00 20.74 263 ALA A CA 1
ATOM 790 C C . ALA A 1 104 ? 6.309 3.899 14.273 1.00 22.30 263 ALA A C 1
ATOM 791 O O . ALA A 1 104 ? 7.224 3.909 13.432 1.00 21.13 263 ALA A O 1
ATOM 793 N N . PRO A 1 105 ? 5.187 3.163 14.140 1.00 24.57 264 PRO A N 1
ATOM 794 C CA . PRO A 1 105 ? 4.941 2.485 12.866 1.00 27.75 264 PRO A CA 1
ATOM 795 C C . PRO A 1 105 ? 4.898 3.489 11.707 1.00 30.56 264 PRO A C 1
ATOM 796 O O . PRO A 1 105 ? 4.352 4.573 11.835 1.00 28.37 264 PRO A O 1
ATOM 800 N N . LYS A 1 106 ? 5.542 3.149 10.602 1.00 35.08 265 LYS A N 1
ATOM 801 C CA . LYS A 1 106 ? 5.570 4.053 9.464 1.00 39.53 265 LYS A CA 1
ATOM 802 C C . LYS A 1 106 ? 4.202 4.011 8.825 1.00 42.98 265 LYS A C 1
ATOM 803 O O . LYS A 1 106 ? 3.605 2.928 8.728 1.00 43.28 265 LYS A O 1
ATOM 809 N N . CYS A 1 107 ? 3.673 5.171 8.430 1.00 46.85 266 CYS A N 1
ATOM 810 C CA . CYS A 1 107 ? 2.463 5.131 7.615 1.00 50.96 266 CYS A CA 1
ATOM 811 C C . CYS A 1 107 ? 2.806 4.905 6.148 1.00 52.64 266 CYS A C 1
ATOM 812 O O . CYS A 1 107 ? 2.231 4.015 5.518 1.00 53.12 266 CYS A O 1
ATOM 815 N N . ASN A 1 108 ? 3.765 5.682 5.637 1.00 54.27 267 ASN A N 1
ATOM 816 C CA . ASN A 1 108 ? 4.341 5.502 4.284 1.00 55.47 267 ASN A CA 1
ATOM 817 C C . ASN A 1 108 ? 3.502 4.672 3.302 1.00 55.87 267 ASN A C 1
ATOM 818 O O . ASN A 1 108 ? 2.437 5.107 2.840 1.00 56.05 267 ASN A O 1
#

CATH classification: 3.30.505.10

InterPro domains:
  IPR000719 Protein kinase domain [PS50011] (288-539)
  IPR000980 SH2 domain [PF00017] (173-248)
  IPR000980 SH2 domain [PS50001] (173-263)
  IPR000980 SH2 domain [SM00252] (171-254)
  IPR001245 Serine-threonine/tyrosine-protein kinase, catalytic domain [PF07714] (288-538)
  IPR001245 Serine-threonine/tyrosine-protein kinase, catalytic domain [PR00109] (361-374)
  IPR001245 Serine-threonine/tyrosine-protein kinase, catalytic domain [PR00109] (399-417)
  IPR001245 Serine-threonine/tyrosine-protein kinase, catalytic domain [PR00109] (447-457)
  IPR001245 Serine-threonine/tyrosine-protein kinase, catalytic domain [PR00109] (466-488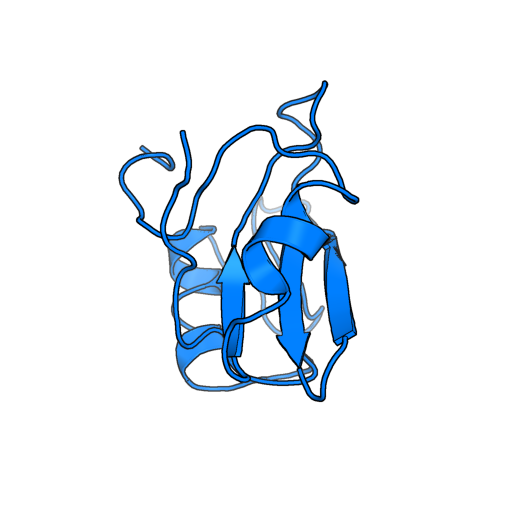)
  IPR001245 Serine-threonine/tyrosine-protein kinase, catalytic domain [PR00109] (510-532)
  IPR001452 SH3 domain [PF00018] (113-159)
  IPR001452 SH3 domain [PS50002] (107-167)
  IPR001452 SH3 domain [SM00326] (110-166)
  IPR008266 Tyrosine-protein kinase, active site [PS00109] (405-417)
  IPR011009 Protein kinase-like domain superfamily [SSF56112] (279-551)
  IPR015015 F-actin binding [PF08919] (1083-1182)
  IPR015015 F-actin binding [SM00808] (1061-1182)
  IPR017441 Protein kinase, ATP binding site [PS00107] (294-317)
  IPR020635 Tyrosine-protein kinase, catalytic domain [SM00219] (288-539)
  IPR035837 Tyrosine-protein kinase ABL, SH2 domain [cd09935] (169-262)

=== Feature glossary ===
The record interleaves many kinds of information about one protein. Here is each kind framed as the question it answers.

Q: What does the local fold look like, residue by residue?
A: A 3Di character summarizes, for each residue, the relative orientation of the Cα frame of its nearest spatial neighbor. Because it encodes fold topology rather than chemistry, 3Di alignments detect remote structural similarity that sequence alignment misses.

Q: Which residues are in helices, strands, or loops?
A: Secondary structure is the local, repeating backbone conformation. DSSP classifies it into eight states by reading the hydrogen-bond network: three helix types (H, G, I), two β types (E, B), two non-regular types (T, S), and unstructured coil (-).

Q: How big and how compact is the whole molecule?
A: Three whole-structure scalars: the radius of gyration (RMS distance of Cα from centroid, in Å), the count of Cα–Cα contacts (pairs closer than 8 Å and separated by more than four residues in sequence — i.e. tertiary, not local, contacts), and the bounding-box dimensions. Together they distinguish compact globular folds from extended fibres or disordered chains.

Q: How confident is the AlphaFold model at each residue?
A: For AlphaFold models, the B-factor field carries pLDDT — the model's own estimate of local accuracy on a 0–100 scale. Regions with pLDDT<50 should be treated as essentially unmodeled; they often correspond to intrinsically disordered segments.

Q: What family and function is it 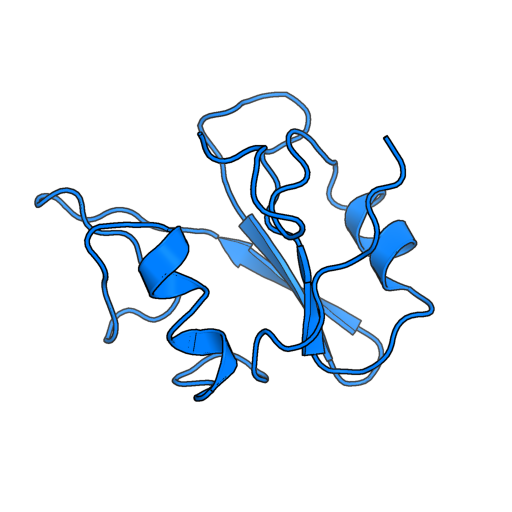annotated with?
A: Functional annotations link the protein to curated databases. InterPro entries identify conserved domains and families by matching the sequence against member-database signatures (Pfam, PROSITE, CDD, …). Gene Ontology (GO) terms describe molecular function, biological process, and cellular component in a controlled vocabulary. CATH places the structure in a hierarchical fold classification (Class/Architecture/Topology/Homologous-superfamily). The organism is the source species.

Q: What known structures does this most resemble?
A: Nearest PDB neighbors are the top structural matches found by Foldseek when searching this structure against the entire Protein Data Bank. Each hit reports a TM-score (0 to 1; >0.5 almost always implies the same fold) and an E-value. These are *structural* homologs — they may share no detectable sequence similarity.

Q: Which residues are buried vs exposed?
A: Solvent-accessible surface area (SASA) is the area in Å² traced out by the centre of a 1.4 Å probe sphere (a water molecule) rolled over the protein's van der Waals surface (Shrake–Rupley / Lee–Richards construction). Buried residues have near-zero SASA; fully exposed residues can exceed 200 Å². The total SASA scales roughly with the number of surface residues.

Q: What are the backbone torsion angles?
A: φ (phi) and ψ (psi) are the two rotatable backbone dihedrals per residue: φ is the C(i-1)–N–Cα–C torsion, ψ is the N–Cα–C–N(i+1) torsion, both in degrees on (−180°, 180°]. α-helical residues cluster near (−60°, −45°); β-strand residues near (−120°, +130°). A Ramachandran plot is simply a scatter of (φ, ψ) for every residue.

Q: Are the domains correctly placed relative to each other?
A: Predicted aligned error is AlphaFold's pairwise confidence. Unlike pLDDT (per-residue), PAE is per-residue-pair and captures whether two parts of the structure are correctly placed relative to each other. Units are ångströms of expected positional error.

Q: What if only a Cα trace is available?
A: P-SEA three-state annotation labels each residue as helix, strand, or coil based purely on the geometry of the Cα trace. It serves as a fallback when the full backbone (and thus DSSP) is unavailable.

Q: What is the amino-acid chain?
A: This is the polypeptide sequence — one letter per residue, N-terminus first. Length ranges from a few dozen residues for small domains to over a thousand for large multi-domain proteins.

Q: What do the rendered images show?
A: The six renders are orthographic views along the three Cartesian axes in both directions. Representation (cartoon, sticks, or surface) and color scheme (sequence-rainbow or by-chain) vary across proteins so the training set covers all the common visualization conventions.

Q: What do the diagnostic plots show?
A: Plot images: a contact map (which residues are close in 3D, as an N×N binary image), a Ramachandran scatter (backbone torsion angles, revealing secondary-structure composition at a glance), and — for AlphaFold structures — a PAE heatmap (pairwise prediction confidence).

Q: How mobile is each atom in the crystal?
A: B-factor (Debye–Waller factor) reflects atomic displacement in the crystal lattice. It is an experimental observable (units Å²), not a prediction; low values mean the atom is pinned down, high values mean it moves or is heterogeneous across the crystal.

Q: Where is each backbone atom in 3D?
A: The mmCIF table is the protein's shape written out atom by atom. For each backbone N, Cα, C, and carbonyl O, it records an (x, y, z) coordinate triple in Å plus the residue type, chain letter, and residue number.